Protein AF-A0A970H634-F1 (afdb_monomer)

Foldseek 3Di:
DVVVVVVVVVVVVVVVVVVLVVVLVVCVPPPDDSLCVQVVVLVPPVDDDVVVVVVVCVVLVVVDPSVVSSVVCVVCVVVVQNDADSRVRGGPVVVCVVCVVVVVVVVVVVVVVCCVVVVVVVVVCVVCVPDDVVPPPD

pLDDT: mean 85.33, std 12.74, range [48.88, 97.56]

Solvent-accessible surface area (backbone atoms only — not comparable to full-atom values): 8072 Å² total; per-residue (Å²): 109,70,70,57,53,51,54,51,50,51,50,51,52,53,50,51,52,52,52,53,49,50,55,56,46,57,59,67,67,44,90,70,57,60,67,57,61,48,36,57,75,60,74,56,55,93,78,57,57,68,71,59,54,53,52,49,33,55,74,73,38,68,77,48,60,70,69,56,40,52,52,52,54,50,54,36,43,77,72,69,43,72,54,65,34,84,68,77,75,38,49,39,62,59,56,45,66,73,45,47,62,58,54,50,52,55,49,51,52,50,49,52,50,47,51,55,51,51,51,51,53,49,49,53,51,60,72,50,61,92,50,78,76,70,73,79,81,114

Sequence (138 aa):
MKTFLIRRLIYAIITLFLVSLSVFFVIRLLPGDPLIVFLSQSADIGAMPEERLEQLRIEYGLDKPILVQYKNWIADILRGDLGKSIFYRESVGTLLRERYPRTLHLGIMSIVVNIVVGISVGLLAAVRRARWPDKLIT

Structure (mmCIF, N/CA/C/O backbone):
data_AF-A0A970H634-F1
#
_entry.id   AF-A0A970H634-F1
#
loop_
_atom_site.group_PDB
_atom_site.id
_atom_site.type_symbol
_atom_site.label_atom_id
_atom_site.label_alt_id
_atom_site.label_comp_id
_atom_site.label_asym_id
_atom_site.label_entity_id
_atom_site.label_seq_id
_atom_site.pdbx_PDB_ins_code
_atom_site.Cartn_x
_atom_site.Cartn_y
_atom_site.Cartn_z
_atom_site.occupancy
_atom_site.B_iso_or_equiv
_atom_site.auth_seq_id
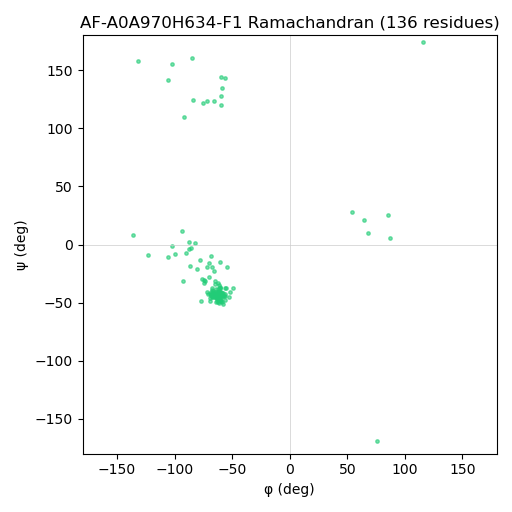_atom_site.auth_comp_id
_atom_site.auth_asym_id
_atom_site.auth_atom_id
_atom_site.pdbx_PDB_model_num
ATOM 1 N N . MET A 1 1 ? 28.565 -12.088 1.440 1.00 75.62 1 MET A N 1
ATOM 2 C CA . MET A 1 1 ? 27.158 -12.384 1.064 1.00 75.62 1 MET A CA 1
ATOM 3 C C . MET A 1 1 ? 26.165 -12.166 2.213 1.00 75.62 1 MET A C 1
ATOM 5 O O . MET A 1 1 ? 25.219 -11.420 2.005 1.00 75.62 1 MET A O 1
ATOM 9 N N . LYS A 1 2 ? 26.381 -12.711 3.426 1.00 86.44 2 LYS A N 1
ATOM 10 C CA . LYS A 1 2 ? 25.475 -12.515 4.587 1.00 86.44 2 LYS A CA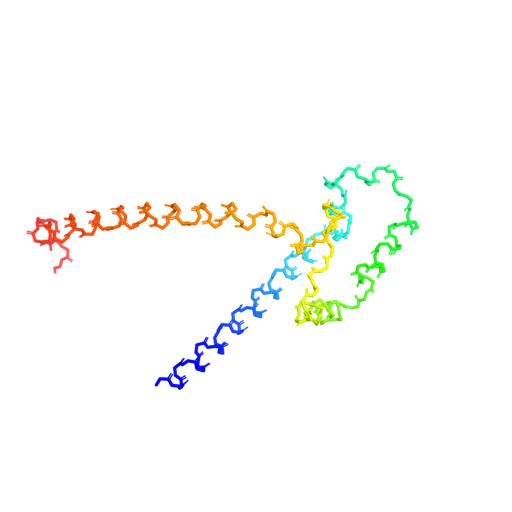 1
ATOM 11 C C . LYS A 1 2 ? 25.235 -11.037 4.948 1.00 86.44 2 LYS A C 1
ATOM 13 O O . LYS A 1 2 ? 24.090 -10.613 5.032 1.00 86.44 2 LYS A O 1
ATOM 18 N N . THR A 1 3 ? 26.293 -10.229 5.037 1.00 90.62 3 THR A N 1
ATOM 19 C CA . THR A 1 3 ? 26.197 -8.779 5.311 1.00 90.62 3 THR A CA 1
ATOM 20 C C . THR A 1 3 ? 25.398 -8.023 4.247 1.00 90.62 3 THR A C 1
ATOM 22 O O . THR A 1 3 ? 24.626 -7.127 4.567 1.00 90.62 3 THR A O 1
ATOM 25 N N . PHE A 1 4 ? 25.541 -8.411 2.976 1.00 92.56 4 PHE A N 1
ATOM 26 C CA . PHE A 1 4 ? 24.776 -7.822 1.876 1.00 92.56 4 PHE A CA 1
ATOM 27 C C . PHE A 1 4 ? 23.283 -8.159 1.981 1.00 92.56 4 PHE A C 1
ATOM 29 O O . PHE A 1 4 ? 22.449 -7.269 1.829 1.00 92.56 4 PHE A O 1
ATOM 36 N N . LEU A 1 5 ? 22.949 -9.418 2.290 1.00 94.75 5 LEU A N 1
ATOM 37 C CA . LEU A 1 5 ? 21.564 -9.857 2.459 1.00 94.75 5 LEU A CA 1
ATOM 38 C C . LEU A 1 5 ? 20.892 -9.158 3.650 1.00 94.75 5 LEU A C 1
ATOM 40 O O . LEU A 1 5 ? 19.786 -8.651 3.503 1.00 94.75 5 LEU A O 1
ATOM 44 N N . ILE A 1 6 ? 21.589 -9.056 4.788 1.00 96.12 6 ILE A N 1
ATOM 45 C CA . ILE A 1 6 ? 21.100 -8.349 5.982 1.00 96.12 6 ILE A CA 1
ATOM 46 C C . ILE A 1 6 ? 20.849 -6.875 5.664 1.00 96.12 6 ILE A C 1
ATOM 48 O O . ILE A 1 6 ? 19.766 -6.364 5.932 1.00 96.12 6 ILE A O 1
ATOM 52 N N . ARG A 1 7 ? 21.813 -6.198 5.027 1.00 95.00 7 ARG A N 1
ATOM 53 C CA . ARG A 1 7 ? 21.664 -4.788 4.645 1.00 95.00 7 ARG A CA 1
ATOM 54 C C . ARG A 1 7 ? 20.463 -4.578 3.719 1.00 95.00 7 ARG A C 1
ATOM 56 O O . ARG A 1 7 ? 19.707 -3.630 3.899 1.00 95.00 7 ARG A O 1
ATOM 63 N N . ARG A 1 8 ? 20.255 -5.481 2.755 1.00 95.69 8 ARG A N 1
ATOM 64 C CA . ARG A 1 8 ? 19.116 -5.421 1.830 1.00 95.69 8 ARG A CA 1
ATOM 65 C C . ARG A 1 8 ? 17.780 -5.676 2.527 1.00 95.69 8 ARG A C 1
ATOM 67 O O . ARG A 1 8 ? 16.810 -5.000 2.206 1.00 95.69 8 ARG A O 1
ATOM 74 N N . LEU A 1 9 ? 17.735 -6.606 3.480 1.00 96.38 9 LEU A N 1
ATOM 75 C CA . LEU A 1 9 ? 16.536 -6.878 4.270 1.00 96.38 9 LEU A CA 1
ATOM 76 C C . LEU A 1 9 ? 16.169 -5.679 5.154 1.00 96.38 9 LEU A C 1
ATOM 78 O O . LEU A 1 9 ? 15.006 -5.297 5.201 1.00 96.38 9 LEU A O 1
ATOM 82 N N . ILE A 1 10 ? 17.161 -5.033 5.775 1.00 96.50 10 ILE A N 1
ATOM 83 C CA . ILE A 1 10 ? 16.959 -3.801 6.551 1.00 96.50 10 ILE A CA 1
ATOM 84 C C . ILE A 1 10 ? 16.375 -2.700 5.662 1.00 96.50 10 ILE A C 1
ATOM 86 O O . ILE A 1 10 ? 15.372 -2.096 6.030 1.00 96.50 10 ILE A O 1
ATOM 90 N N . TYR A 1 11 ? 16.947 -2.468 4.474 1.00 96.44 11 TYR A N 1
ATOM 91 C CA . TYR A 1 11 ? 16.390 -1.487 3.539 1.00 96.44 11 TYR A CA 1
ATOM 92 C C . TYR A 1 11 ? 14.961 -1.831 3.128 1.00 96.44 11 TYR A C 1
ATOM 94 O O . TYR A 1 11 ? 14.113 -0.950 3.148 1.00 96.44 11 TYR A O 1
ATOM 102 N N . ALA A 1 12 ? 14.666 -3.099 2.832 1.00 96.38 12 ALA A N 1
ATOM 103 C CA . ALA A 1 12 ? 13.311 -3.523 2.492 1.00 96.38 12 ALA A CA 1
ATOM 104 C C . ALA A 1 12 ? 12.315 -3.254 3.633 1.00 96.38 12 ALA A C 1
ATOM 106 O O . ALA A 1 12 ? 11.242 -2.715 3.379 1.00 96.38 12 ALA A O 1
ATOM 107 N N . ILE A 1 13 ? 12.677 -3.567 4.881 1.00 95.88 13 ILE A N 1
ATOM 108 C CA . ILE A 1 13 ? 11.832 -3.311 6.057 1.00 95.88 13 ILE A CA 1
ATOM 109 C C . ILE A 1 13 ? 11.598 -1.809 6.241 1.00 95.88 13 ILE A C 1
ATOM 111 O O . ILE A 1 13 ? 10.457 -1.393 6.427 1.00 95.88 13 ILE A O 1
ATOM 115 N N . ILE A 1 14 ? 12.650 -0.990 6.146 1.00 96.50 14 ILE A N 1
ATOM 116 C CA . ILE A 1 14 ? 12.533 0.470 6.267 1.00 96.50 14 ILE A CA 1
ATOM 117 C C . ILE A 1 14 ? 11.641 1.027 5.154 1.00 96.50 14 ILE A C 1
ATOM 119 O O . ILE A 1 14 ? 10.752 1.826 5.428 1.00 96.50 14 ILE A O 1
ATOM 123 N N . THR A 1 15 ? 11.833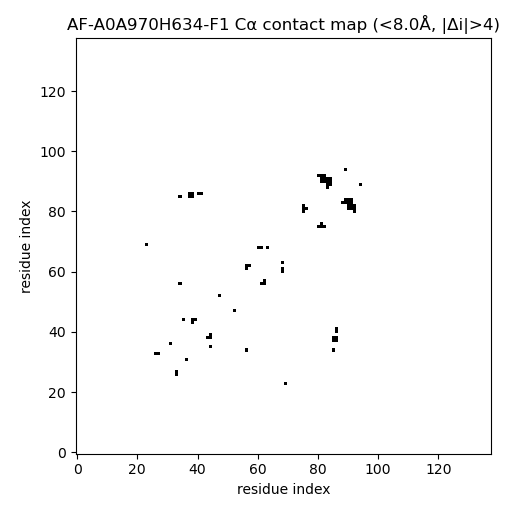 0.590 3.908 1.00 97.00 15 THR A N 1
ATOM 124 C CA . THR A 1 15 ? 11.000 1.021 2.781 1.00 97.00 15 THR A CA 1
ATOM 125 C C . THR A 1 15 ? 9.541 0.627 2.986 1.00 97.00 15 THR A C 1
ATOM 127 O O . THR A 1 15 ? 8.670 1.475 2.825 1.00 97.00 15 THR A O 1
ATOM 130 N N . LEU A 1 16 ? 9.262 -0.620 3.378 1.00 95.25 16 LEU A N 1
ATOM 131 C CA . LEU A 1 16 ? 7.897 -1.075 3.654 1.00 95.25 16 LEU A CA 1
ATOM 132 C C . LEU A 1 16 ? 7.252 -0.263 4.777 1.00 95.25 16 LEU A C 1
ATOM 134 O O . LEU A 1 16 ? 6.112 0.161 4.624 1.00 95.25 16 LEU A O 1
ATOM 138 N N . PHE A 1 17 ? 7.990 -0.000 5.856 1.00 95.50 17 PHE A N 1
ATOM 139 C CA . PHE A 1 17 ? 7.514 0.806 6.975 1.00 95.50 17 PHE A CA 1
ATOM 140 C C . PHE A 1 17 ? 7.204 2.252 6.568 1.00 95.50 17 PHE A C 1
ATOM 142 O O . PHE A 1 17 ? 6.175 2.800 6.956 1.00 95.50 17 PHE A O 1
ATOM 149 N N . LEU A 1 18 ? 8.072 2.880 5.771 1.00 96.44 18 LEU A N 1
ATOM 150 C CA . LEU A 1 18 ? 7.836 4.237 5.279 1.00 96.44 18 LEU A CA 1
ATOM 151 C C . LEU A 1 18 ? 6.622 4.284 4.352 1.00 96.44 18 LEU A C 1
ATOM 153 O O . LEU A 1 18 ? 5.768 5.146 4.524 1.00 96.44 18 LEU A O 1
ATOM 157 N N . VAL A 1 19 ? 6.504 3.337 3.419 1.00 96.31 19 VAL A N 1
ATOM 158 C CA . VAL A 1 19 ? 5.361 3.259 2.500 1.00 96.31 19 VAL A CA 1
ATOM 159 C C . VAL A 1 19 ? 4.060 3.003 3.260 1.00 96.31 19 VAL A C 1
ATOM 161 O O . VAL A 1 19 ? 3.064 3.671 2.988 1.00 96.31 19 VAL A O 1
ATOM 164 N N . SER A 1 20 ? 4.050 2.087 4.235 1.00 94.25 20 SER A N 1
ATOM 165 C CA . SER A 1 20 ? 2.858 1.819 5.045 1.00 94.25 20 SER A CA 1
ATOM 166 C C . SER A 1 20 ? 2.435 3.048 5.840 1.00 94.25 20 SER A C 1
ATOM 168 O O . SER A 1 20 ? 1.248 3.370 5.885 1.00 94.25 20 SER A O 1
ATOM 170 N N . LEU A 1 21 ? 3.401 3.773 6.411 1.00 94.25 21 LEU A N 1
ATOM 171 C CA . LEU A 1 21 ? 3.152 5.021 7.119 1.00 94.25 21 LEU A CA 1
ATOM 172 C C . LEU A 1 21 ? 2.591 6.092 6.172 1.00 94.25 21 LEU A C 1
ATOM 174 O O . LEU A 1 21 ? 1.596 6.734 6.499 1.00 94.25 21 LEU A O 1
ATOM 178 N N . SER A 1 22 ? 3.177 6.246 4.981 1.00 94.44 22 SER A N 1
ATOM 179 C CA . SER A 1 22 ? 2.699 7.183 3.961 1.00 94.44 22 SER A CA 1
ATOM 180 C C . SER A 1 22 ? 1.256 6.895 3.559 1.00 94.44 22 SER A C 1
ATOM 182 O O . SER A 1 22 ? 0.431 7.800 3.610 1.00 94.44 22 SER A O 1
ATOM 184 N N . VAL A 1 23 ? 0.922 5.648 3.215 1.00 91.00 23 VAL A N 1
ATOM 185 C CA . VAL A 1 23 ? -0.449 5.267 2.835 1.00 91.00 23 VAL A CA 1
ATOM 186 C C . VAL A 1 23 ? -1.425 5.532 3.983 1.00 91.00 23 VAL A C 1
ATOM 188 O O . VAL A 1 23 ? -2.492 6.107 3.769 1.00 91.00 23 VAL A O 1
ATOM 191 N N . PHE A 1 24 ? -1.044 5.171 5.208 1.00 90.44 24 PHE A N 1
ATOM 192 C CA . PHE A 1 24 ? -1.875 5.374 6.390 1.00 90.44 24 PHE A CA 1
ATOM 193 C C . PHE A 1 24 ? -2.159 6.858 6.665 1.00 90.44 24 PHE A C 1
ATOM 195 O O . PHE A 1 24 ? -3.294 7.217 6.980 1.00 90.44 24 PHE A O 1
ATOM 202 N N . PHE A 1 25 ? -1.159 7.732 6.519 1.00 89.75 25 PHE A N 1
ATOM 203 C CA . PHE A 1 25 ? -1.359 9.174 6.666 1.00 89.75 25 PHE A CA 1
ATOM 204 C C . PHE A 1 25 ? -2.139 9.781 5.506 1.00 89.75 25 PHE A C 1
ATOM 206 O O . PHE A 1 25 ? -3.015 10.597 5.761 1.00 89.75 25 PHE A O 1
ATOM 213 N N . VAL A 1 26 ? -1.882 9.375 4.259 1.00 89.00 26 VAL A N 1
ATOM 214 C CA . VAL A 1 26 ? -2.602 9.896 3.084 1.00 89.00 26 VAL A CA 1
ATOM 215 C C . VAL A 1 26 ? -4.110 9.704 3.237 1.00 89.00 26 VAL A C 1
ATOM 217 O O . VAL A 1 26 ? -4.863 10.640 2.994 1.00 89.00 26 VAL A O 1
ATOM 220 N N . ILE A 1 27 ? -4.553 8.540 3.720 1.00 82.94 27 ILE A N 1
ATOM 221 C CA . ILE A 1 27 ? -5.980 8.276 3.964 1.00 82.94 27 ILE A CA 1
ATOM 222 C C . ILE A 1 27 ? -6.551 9.184 5.068 1.00 82.94 27 ILE A C 1
ATOM 224 O O . ILE A 1 27 ? -7.705 9.587 4.987 1.00 82.94 27 ILE A O 1
ATOM 228 N N . ARG A 1 28 ? -5.759 9.535 6.088 1.00 81.62 28 ARG A N 1
ATOM 229 C CA . ARG A 1 28 ? -6.197 10.381 7.219 1.00 81.62 28 ARG A CA 1
ATOM 230 C C . ARG A 1 28 ? -6.073 11.879 6.977 1.00 81.62 28 ARG A C 1
ATOM 232 O O . ARG A 1 28 ? -6.670 12.654 7.712 1.00 81.62 28 ARG A O 1
ATOM 239 N N . LEU A 1 29 ? -5.275 12.279 5.993 1.00 83.75 29 LEU A N 1
ATOM 240 C CA . LEU A 1 29 ? -5.164 13.665 5.546 1.00 83.75 29 LEU A CA 1
ATOM 241 C C . LEU A 1 29 ? -6.343 14.075 4.660 1.00 83.75 29 LEU A C 1
ATOM 243 O O . LEU A 1 29 ? -6.518 15.266 4.408 1.00 83.75 29 LEU A O 1
ATOM 247 N N . LEU A 1 30 ? -7.143 13.112 4.186 1.00 79.25 30 LEU A N 1
ATOM 248 C CA . LEU A 1 30 ? -8.378 13.412 3.477 1.00 79.25 30 LEU A CA 1
ATOM 249 C C . LEU A 1 30 ? -9.306 14.223 4.398 1.00 79.25 30 LEU A C 1
ATOM 251 O O . LEU A 1 30 ? -9.552 13.806 5.530 1.00 79.25 30 LEU A O 1
ATOM 255 N N . PRO A 1 31 ? -9.820 15.377 3.941 1.00 69.69 31 PRO A N 1
ATOM 256 C CA . PRO A 1 31 ? -10.760 16.158 4.728 1.00 69.69 31 PRO A CA 1
ATOM 257 C C . PRO A 1 31 ? -12.065 15.368 4.896 1.00 69.69 31 PRO A C 1
ATOM 259 O O . PRO A 1 31 ? -12.690 14.975 3.912 1.00 69.69 31 PRO A O 1
ATOM 262 N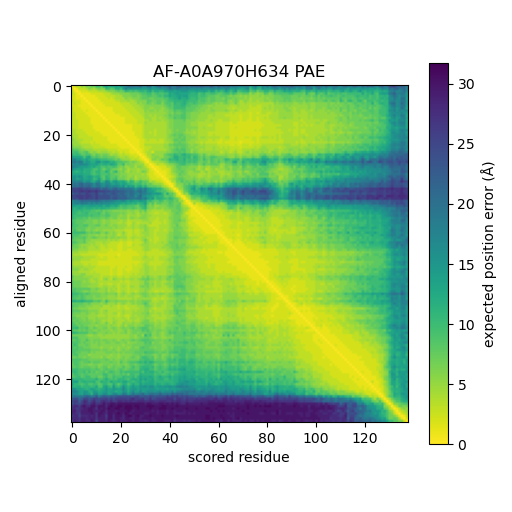 N . GLY A 1 32 ? -12.474 15.152 6.147 1.00 68.94 32 GLY A N 1
ATOM 263 C CA . GLY A 1 32 ? -13.675 14.394 6.509 1.00 68.94 32 GLY A CA 1
ATOM 264 C C . GLY A 1 32 ? -13.371 13.110 7.283 1.00 68.94 32 GLY A C 1
ATOM 265 O O . GLY A 1 32 ? -12.220 12.740 7.490 1.00 68.94 32 GLY A O 1
ATOM 266 N N . ASP A 1 33 ? -14.422 12.431 7.743 1.00 76.31 33 ASP A N 1
ATOM 267 C CA . ASP A 1 33 ? -14.290 11.116 8.371 1.00 76.31 33 ASP A CA 1
ATOM 268 C C . ASP A 1 33 ? -14.030 10.057 7.283 1.00 76.31 33 ASP A C 1
ATOM 270 O O . ASP A 1 33 ? -14.876 9.906 6.392 1.00 76.31 33 ASP A O 1
ATOM 274 N N . PRO A 1 34 ? -12.913 9.301 7.341 1.00 73.62 34 PRO A N 1
ATOM 275 C CA . PRO A 1 34 ? -12.625 8.228 6.393 1.00 73.62 34 PRO A CA 1
ATOM 276 C C . PRO A 1 34 ? -13.800 7.265 6.212 1.00 73.62 34 PRO A C 1
ATOM 278 O O . PRO A 1 34 ? -14.070 6.836 5.092 1.00 73.62 34 PRO A O 1
ATOM 281 N N . LEU A 1 35 ? -14.539 6.966 7.286 1.00 78.38 35 LEU A N 1
ATOM 282 C CA . LEU A 1 35 ? -15.708 6.094 7.226 1.00 78.38 35 LEU A CA 1
ATOM 283 C C . LEU A 1 35 ? -16.796 6.673 6.313 1.00 78.38 35 LEU A C 1
ATOM 285 O O . LEU A 1 35 ? -17.335 5.959 5.472 1.00 78.38 35 LEU A O 1
ATOM 289 N N . ILE A 1 36 ? -17.072 7.973 6.430 1.00 76.50 36 ILE A N 1
ATOM 290 C CA . ILE A 1 36 ? -18.063 8.678 5.608 1.00 76.50 36 ILE A CA 1
ATOM 291 C C . ILE A 1 36 ? -17.577 8.766 4.158 1.00 76.50 36 ILE A C 1
ATOM 293 O O . ILE A 1 36 ? -18.340 8.511 3.231 1.00 76.50 36 ILE A O 1
ATOM 297 N N . VAL A 1 37 ? -16.298 9.067 3.931 1.00 76.56 37 VAL A N 1
ATOM 298 C CA . VAL A 1 37 ? -15.749 9.140 2.569 1.00 76.56 37 VAL A CA 1
ATOM 299 C C . VAL A 1 37 ? -15.890 7.793 1.857 1.00 76.56 37 VAL A C 1
ATOM 301 O O . VAL A 1 37 ? -16.407 7.746 0.741 1.00 76.56 37 VAL A O 1
ATOM 304 N N . PHE A 1 38 ? -15.516 6.687 2.503 1.00 74.25 38 PHE A N 1
ATOM 305 C CA . PHE A 1 38 ? -15.610 5.360 1.890 1.00 74.25 38 PHE A CA 1
ATOM 306 C C . PHE A 1 38 ? -17.049 4.867 1.727 1.00 74.25 38 PHE A C 1
ATOM 308 O O . PHE A 1 38 ? -17.383 4.341 0.666 1.00 74.25 38 PHE A O 1
ATOM 315 N N . LEU A 1 39 ? -17.912 5.061 2.728 1.00 75.00 39 LEU A N 1
ATOM 316 C CA . LEU A 1 39 ? -19.310 4.630 2.643 1.00 75.00 39 LEU A CA 1
ATOM 317 C C . LEU A 1 39 ? -20.117 5.477 1.639 1.00 75.00 39 LEU A C 1
ATOM 319 O O . LEU A 1 39 ? -21.066 4.976 1.034 1.00 75.00 39 LEU A O 1
ATOM 323 N N . SER A 1 40 ? -19.742 6.746 1.417 1.00 68.75 40 SER A N 1
ATOM 324 C CA . SER A 1 40 ? -20.437 7.628 0.463 1.00 68.75 40 SER A CA 1
ATOM 325 C C . SER A 1 40 ? -20.302 7.116 -0.968 1.00 68.75 40 SER A C 1
ATOM 327 O O . SER A 1 40 ? -21.218 7.248 -1.775 1.00 68.75 40 SER A O 1
ATOM 329 N N . GLN A 1 41 ? -19.174 6.467 -1.260 1.00 67.88 41 GLN A N 1
ATOM 330 C CA . GLN A 1 41 ? -18.881 5.885 -2.562 1.00 67.88 41 GLN A CA 1
ATOM 331 C C . GLN A 1 41 ? -19.553 4.521 -2.767 1.00 67.88 41 GLN A C 1
ATOM 333 O O . GLN A 1 41 ? -19.726 4.110 -3.911 1.00 67.88 41 GLN A O 1
ATOM 338 N N . SER A 1 42 ? -19.946 3.823 -1.695 1.00 65.44 42 SER A N 1
ATOM 339 C CA . SER A 1 42 ? -20.597 2.507 -1.765 1.00 65.44 42 SER A CA 1
ATOM 340 C C . SER A 1 42 ? -22.135 2.563 -1.754 1.00 65.44 42 SER A C 1
ATOM 342 O O . SER A 1 42 ? -22.768 1.522 -1.645 1.00 65.44 42 SER A O 1
ATOM 344 N N . ALA A 1 43 ? -22.742 3.747 -1.915 1.00 56.12 43 ALA A N 1
ATOM 345 C CA . ALA A 1 43 ? -24.195 3.979 -2.024 1.00 56.12 43 ALA A CA 1
ATOM 346 C C . ALA A 1 43 ? -25.052 3.725 -0.758 1.00 56.12 43 ALA A C 1
ATOM 348 O O . ALA A 1 43 ? -26.276 3.808 -0.830 1.00 56.12 43 ALA A O 1
ATOM 349 N N . ASP A 1 44 ? -24.447 3.502 0.414 1.00 58.84 44 ASP A N 1
ATOM 350 C CA . ASP A 1 44 ? -25.172 3.144 1.651 1.00 58.84 44 ASP A CA 1
ATOM 351 C C . ASP A 1 44 ? -25.419 4.310 2.634 1.00 58.84 44 ASP A C 1
ATOM 353 O O . ASP A 1 44 ? -26.148 4.147 3.611 1.00 58.84 44 ASP A O 1
ATOM 357 N N . ILE A 1 45 ? -24.840 5.500 2.414 1.00 56.19 45 ILE A N 1
ATOM 358 C CA . ILE A 1 45 ? -24.925 6.592 3.412 1.00 56.19 45 ILE A CA 1
ATOM 359 C C . ILE A 1 45 ? -26.296 7.257 3.480 1.00 56.19 45 ILE A C 1
ATOM 361 O O . ILE A 1 45 ? -26.691 7.693 4.557 1.00 56.19 45 ILE A O 1
ATOM 365 N N . GLY A 1 46 ? -27.042 7.327 2.376 1.00 57.25 46 GLY A N 1
ATOM 366 C CA . GLY A 1 46 ? -28.290 8.100 2.332 1.00 57.25 46 GLY A CA 1
ATOM 367 C C . GLY A 1 46 ? -29.373 7.645 3.324 1.00 57.25 46 GLY A C 1
ATOM 368 O O . GLY A 1 46 ? -30.312 8.397 3.559 1.00 57.25 46 GLY A O 1
ATOM 369 N N . ALA A 1 47 ? -29.249 6.444 3.906 1.00 57.59 47 ALA A N 1
ATOM 370 C CA . ALA A 1 47 ? -30.253 5.845 4.786 1.00 57.59 47 ALA A CA 1
ATOM 371 C C . ALA A 1 47 ? -29.686 5.187 6.063 1.00 57.59 47 ALA A C 1
ATOM 373 O O . ALA A 1 47 ? -30.432 4.504 6.767 1.00 57.59 47 ALA A O 1
ATOM 374 N N . MET A 1 48 ? -28.392 5.339 6.378 1.00 69.88 48 MET A N 1
ATOM 375 C CA . MET A 1 48 ? -27.809 4.701 7.568 1.00 69.88 48 MET A CA 1
ATOM 376 C C . MET A 1 48 ? -28.045 5.547 8.833 1.00 69.88 48 MET A C 1
ATOM 378 O O . MET A 1 48 ? -27.640 6.708 8.855 1.00 69.88 48 MET A O 1
ATOM 382 N N . PRO A 1 49 ? -28.652 4.982 9.898 1.00 78.69 49 PRO A N 1
ATOM 383 C CA . PRO A 1 49 ? -28.796 5.668 11.183 1.00 78.69 49 PRO A CA 1
ATOM 384 C C . PRO A 1 49 ? -27.433 6.049 11.775 1.00 78.69 49 PRO A C 1
ATOM 386 O O . PRO A 1 49 ? -26.484 5.264 11.675 1.00 78.69 49 PRO A O 1
ATOM 389 N N . GLU A 1 50 ? -27.341 7.201 12.447 1.00 80.00 50 GLU A N 1
ATOM 390 C CA . GLU A 1 50 ? -26.095 7.663 13.088 1.00 80.00 50 GLU A CA 1
ATOM 391 C C . GLU A 1 50 ? -25.525 6.634 14.075 1.00 80.00 50 GLU A C 1
ATOM 393 O O . GLU A 1 50 ? -24.323 6.374 14.079 1.00 80.00 50 GLU A O 1
ATOM 398 N N . GLU A 1 51 ? -26.391 5.941 14.814 1.00 82.75 51 GLU A N 1
ATOM 399 C CA . GLU A 1 51 ? -26.013 4.866 15.740 1.00 82.75 51 GLU A CA 1
ATOM 400 C C . GLU A 1 51 ? -25.210 3.751 15.052 1.00 82.75 51 GLU A C 1
ATOM 402 O O . GLU A 1 51 ? -24.259 3.200 15.610 1.00 82.75 51 GLU A O 1
ATOM 407 N N . ARG A 1 52 ? -25.559 3.417 13.804 1.00 82.38 52 ARG A N 1
ATOM 408 C CA . ARG A 1 52 ? -24.851 2.395 13.030 1.00 82.38 52 ARG A CA 1
ATOM 409 C C . ARG A 1 52 ? -23.517 2.920 12.490 1.00 82.38 52 ARG A C 1
ATOM 411 O O . ARG A 1 52 ? -22.574 2.140 12.371 1.00 82.38 52 ARG A O 1
ATOM 418 N N . LEU A 1 53 ? -23.400 4.219 12.214 1.00 82.00 53 LEU A N 1
ATOM 419 C CA . LEU A 1 53 ? -22.115 4.837 11.868 1.00 82.00 53 LEU A CA 1
ATOM 420 C C . LEU A 1 53 ? -21.147 4.822 13.059 1.00 82.00 53 LEU A C 1
ATOM 422 O O . LEU A 1 53 ? -19.974 4.494 12.882 1.00 82.00 53 LEU A O 1
ATOM 426 N N . GLU A 1 54 ? -21.626 5.103 14.271 1.00 85.44 54 GLU A N 1
ATOM 427 C CA . GLU A 1 54 ? -20.801 5.034 15.483 1.00 85.44 54 GLU A CA 1
ATOM 428 C C . GLU A 1 54 ? -20.345 3.608 15.801 1.00 85.44 54 GLU A C 1
ATOM 430 O O . GLU A 1 54 ? -19.165 3.386 16.081 1.00 85.44 54 GLU A O 1
ATOM 435 N N . GLN A 1 55 ? -21.240 2.623 15.674 1.00 85.94 55 GLN A N 1
ATOM 436 C CA . GLN A 1 55 ? -20.880 1.209 15.821 1.00 85.94 55 GLN A CA 1
ATOM 437 C C . GLN A 1 55 ? -19.763 0.804 14.854 1.00 85.94 55 GLN A C 1
ATOM 439 O O . GLN A 1 55 ? -18.797 0.163 15.266 1.00 85.94 55 GLN A O 1
ATOM 444 N N . LEU A 1 56 ? -19.848 1.225 13.587 1.00 83.81 56 LEU A N 1
ATOM 445 C CA . LEU A 1 56 ? -18.802 0.949 12.603 1.00 83.81 56 LEU A CA 1
ATOM 446 C C . LEU A 1 56 ? -17.496 1.684 12.920 1.00 83.81 56 LEU A C 1
ATOM 448 O O . LEU A 1 56 ? -16.427 1.104 12.738 1.00 83.81 56 LEU A O 1
ATOM 452 N N . ARG A 1 57 ? -17.537 2.926 13.425 1.00 85.94 57 ARG A N 1
ATOM 453 C CA . ARG A 1 57 ? -16.312 3.615 13.872 1.00 85.94 57 ARG A CA 1
ATOM 454 C C . ARG A 1 57 ? -15.586 2.808 14.939 1.00 85.94 57 ARG A C 1
ATOM 456 O O . ARG A 1 57 ? -14.371 2.665 14.844 1.00 85.94 57 ARG A O 1
ATOM 463 N N . ILE A 1 58 ? -16.318 2.269 15.909 1.00 88.25 58 ILE A N 1
ATOM 464 C CA . ILE A 1 58 ? -15.748 1.450 16.984 1.00 88.25 58 ILE A CA 1
ATOM 465 C C . ILE A 1 58 ? -15.242 0.107 16.434 1.00 88.25 58 ILE A C 1
ATOM 467 O O . ILE A 1 58 ? -14.136 -0.314 16.775 1.00 88.25 58 ILE A O 1
ATOM 471 N N . GLU A 1 59 ? -15.999 -0.543 15.543 1.00 85.31 59 GLU A N 1
ATOM 472 C CA . GLU A 1 59 ? -15.607 -1.815 14.913 1.00 85.31 59 GLU A CA 1
ATOM 473 C C . GLU A 1 59 ? -14.295 -1.678 14.123 1.00 85.31 59 GLU A C 1
ATOM 475 O O . GLU A 1 59 ? -13.398 -2.509 14.258 1.00 85.31 59 GLU A O 1
ATOM 480 N N . TYR A 1 60 ? -14.136 -0.590 13.363 1.00 85.06 60 TYR A N 1
ATOM 481 C CA . TYR A 1 60 ? -12.903 -0.287 12.628 1.00 85.06 60 TYR A CA 1
ATOM 482 C C . TYR A 1 60 ? -11.822 0.393 13.488 1.00 85.06 60 TYR A C 1
ATOM 484 O O . TYR A 1 60 ? -10.742 0.714 12.988 1.00 85.06 60 TYR A O 1
ATOM 492 N N . GLY A 1 61 ? -12.083 0.617 14.781 1.00 87.31 61 GLY A N 1
ATOM 493 C CA . GLY A 1 61 ? -11.157 1.256 15.716 1.00 87.31 61 GLY A CA 1
ATOM 494 C C . GLY A 1 61 ? -10.839 2.717 15.388 1.00 87.31 61 GLY A C 1
ATOM 495 O O . GLY A 1 61 ? -9.802 3.225 15.819 1.00 87.31 61 GLY A O 1
ATOM 496 N N . LEU A 1 62 ? -11.695 3.385 14.611 1.00 86.69 62 LEU A N 1
ATOM 497 C CA . LEU A 1 62 ? -11.542 4.779 14.192 1.00 86.69 62 LEU A CA 1
ATOM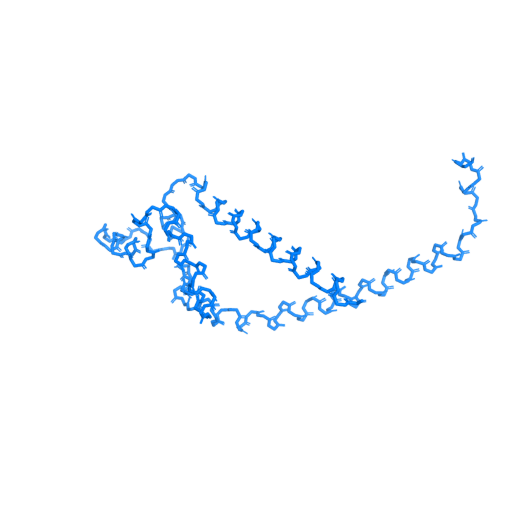 498 C C . LEU A 1 62 ? -11.728 5.767 15.354 1.00 86.69 62 LEU A C 1
ATOM 500 O O . LEU A 1 62 ? -11.287 6.908 15.243 1.00 86.69 62 LEU A O 1
ATOM 504 N N . ASP A 1 63 ? -12.301 5.311 16.470 1.00 89.25 63 ASP A N 1
ATOM 505 C CA . ASP A 1 63 ? -12.464 6.023 17.744 1.00 89.25 63 ASP A CA 1
ATOM 506 C C . ASP A 1 63 ? -11.149 6.201 18.530 1.00 89.25 63 ASP A C 1
ATOM 508 O O . ASP A 1 63 ? -11.041 7.065 19.401 1.00 89.25 63 ASP A O 1
ATOM 512 N N . LYS A 1 64 ? -10.120 5.398 18.232 1.00 90.00 64 LYS A N 1
ATOM 513 C CA . LYS A 1 64 ? -8.864 5.365 19.003 1.00 90.00 64 LYS A CA 1
ATOM 514 C C . LYS A 1 64 ? -7.872 6.446 18.554 1.00 90.00 64 LYS A C 1
ATOM 516 O O . LYS A 1 64 ? -7.918 6.895 17.411 1.00 90.00 64 LYS A O 1
ATOM 521 N N . PRO A 1 65 ? -6.873 6.818 19.375 1.00 92.12 65 PRO A N 1
ATOM 522 C CA . PRO A 1 65 ? -5.786 7.690 18.927 1.00 92.12 65 PRO A CA 1
ATOM 523 C C . PRO A 1 65 ? -5.049 7.119 17.704 1.00 92.12 65 PRO A C 1
ATOM 525 O O . PRO A 1 65 ? -4.808 5.914 17.627 1.00 92.12 65 PRO A O 1
ATOM 528 N N . ILE A 1 66 ? -4.627 7.983 16.775 1.00 89.12 66 ILE A N 1
ATOM 529 C CA . ILE A 1 66 ? -4.039 7.601 15.471 1.00 89.12 66 ILE A CA 1
ATOM 530 C C . ILE A 1 66 ? -2.886 6.591 15.611 1.00 89.12 66 ILE A C 1
ATOM 532 O O . ILE A 1 66 ? -2.808 5.625 14.851 1.00 89.12 66 ILE A O 1
ATOM 536 N N . LEU A 1 67 ? -2.017 6.773 16.610 1.00 91.25 67 LEU A N 1
ATOM 537 C CA . LEU A 1 67 ? -0.895 5.864 16.869 1.00 91.25 67 LEU A CA 1
ATOM 538 C C . LEU A 1 67 ? -1.368 4.456 17.265 1.00 91.25 67 LEU A C 1
ATOM 540 O O . LEU A 1 67 ? -0.768 3.465 16.852 1.00 91.25 67 LEU A O 1
ATOM 544 N N . VAL A 1 68 ? -2.447 4.362 18.047 1.00 93.94 68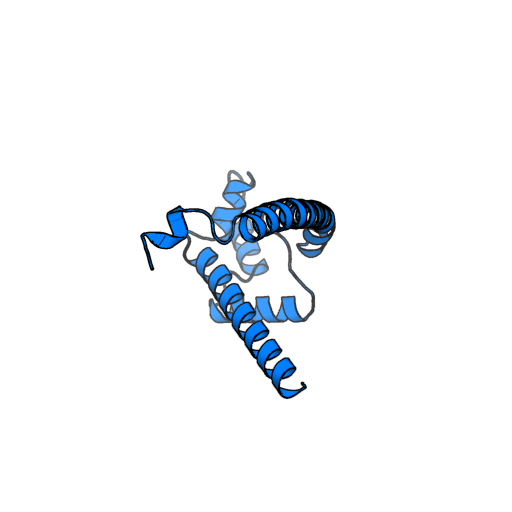 VAL A N 1
ATOM 545 C CA . VAL A 1 68 ? -3.044 3.084 18.459 1.00 93.94 68 VAL A CA 1
ATOM 546 C C . VAL A 1 68 ? -3.668 2.390 17.252 1.00 93.94 68 VAL A C 1
ATOM 548 O O . VAL A 1 68 ? -3.474 1.189 17.080 1.00 93.94 68 VAL A O 1
ATOM 551 N N . GLN A 1 69 ? -4.343 3.145 16.380 1.00 91.88 69 GLN A N 1
ATOM 552 C CA . GLN A 1 69 ? -4.914 2.608 15.143 1.00 91.88 69 GLN A CA 1
ATOM 553 C C . GLN A 1 69 ? -3.832 1.992 14.245 1.00 91.88 69 GLN A C 1
ATOM 555 O O . GLN A 1 69 ? -3.979 0.858 13.799 1.00 91.88 69 GLN A O 1
ATOM 560 N N . TYR A 1 70 ? -2.713 2.696 14.034 1.00 93.19 70 TYR A N 1
ATOM 561 C CA . TYR A 1 70 ? -1.602 2.184 13.223 1.00 93.19 70 TYR A CA 1
ATOM 562 C C . TYR A 1 70 ? -0.959 0.939 13.839 1.00 93.19 70 TYR A C 1
ATOM 564 O O . TYR A 1 70 ? -0.698 -0.040 13.142 1.00 93.19 70 TYR A O 1
ATOM 572 N N . LYS A 1 71 ? -0.722 0.962 15.158 1.00 94.81 71 LYS A N 1
ATOM 573 C CA . LYS A 1 71 ? -0.120 -0.162 15.880 1.00 94.81 71 LYS A CA 1
ATOM 574 C C . LYS A 1 71 ? -0.985 -1.418 15.786 1.00 94.81 71 LYS A C 1
ATOM 576 O O . LYS A 1 71 ? -0.442 -2.487 15.520 1.00 94.81 71 LYS A O 1
ATOM 581 N N . ASN A 1 72 ? -2.293 -1.288 16.003 1.00 93.50 72 ASN A N 1
ATOM 582 C CA . ASN A 1 72 ? -3.223 -2.411 15.907 1.00 93.50 72 ASN A CA 1
ATOM 583 C C . ASN A 1 72 ? -3.256 -2.954 14.477 1.00 93.50 72 ASN A C 1
ATOM 585 O O . ASN A 1 72 ? -3.014 -4.136 14.280 1.00 93.50 72 ASN A O 1
ATOM 589 N N . TRP A 1 73 ? -3.399 -2.071 13.485 1.00 92.69 73 TRP A N 1
ATOM 590 C CA . TRP A 1 73 ? -3.420 -2.457 12.075 1.00 92.69 73 TRP A CA 1
ATOM 591 C C . TRP A 1 73 ? -2.153 -3.208 11.638 1.00 92.69 73 TRP A C 1
ATOM 593 O O . TRP A 1 73 ? -2.242 -4.253 10.998 1.00 92.69 73 TRP A O 1
ATOM 603 N N . ILE A 1 74 ? -0.961 -2.740 12.032 1.00 94.38 74 ILE A N 1
ATOM 604 C CA . ILE A 1 74 ? 0.283 -3.478 11.766 1.00 94.38 74 ILE A CA 1
ATOM 605 C C . ILE A 1 74 ? 0.315 -4.816 12.506 1.00 94.38 74 ILE A C 1
ATOM 607 O O . ILE A 1 74 ? 0.754 -5.811 11.932 1.00 94.38 74 ILE A O 1
ATOM 611 N N . ALA A 1 75 ? -0.110 -4.860 13.770 1.00 95.00 75 ALA A N 1
ATOM 612 C CA . ALA A 1 75 ? -0.109 -6.096 14.545 1.00 95.00 75 ALA A CA 1
ATOM 613 C C . ALA A 1 75 ? -1.017 -7.164 13.918 1.00 95.00 75 ALA A C 1
ATOM 615 O O . ALA A 1 75 ? -0.620 -8.328 13.856 1.00 95.00 75 ALA A O 1
ATOM 616 N N . ASP A 1 76 ? -2.183 -6.764 13.416 1.00 93.50 76 ASP A N 1
ATOM 617 C CA . ASP A 1 76 ? -3.129 -7.643 12.731 1.00 93.50 76 ASP A CA 1
ATOM 618 C C . ASP A 1 76 ? -2.537 -8.152 11.407 1.00 93.50 76 ASP A C 1
ATOM 620 O O . ASP A 1 76 ? -2.482 -9.364 11.183 1.00 93.50 76 ASP A O 1
ATOM 624 N N . ILE A 1 77 ? -1.927 -7.268 10.605 1.00 93.12 77 ILE A N 1
ATOM 625 C CA . ILE A 1 77 ? -1.241 -7.656 9.359 1.00 93.12 77 ILE A CA 1
ATOM 626 C C . ILE A 1 77 ? -0.115 -8.655 9.620 1.00 93.12 77 ILE A C 1
ATOM 628 O O . ILE A 1 77 ? 0.019 -9.643 8.897 1.00 93.12 77 ILE A O 1
ATOM 632 N N . LEU A 1 78 ? 0.699 -8.430 10.654 1.00 93.44 78 LEU A N 1
ATOM 633 C CA . LEU A 1 78 ? 1.787 -9.342 11.019 1.00 93.44 78 LEU A CA 1
ATOM 634 C C . LEU A 1 78 ? 1.276 -10.708 11.503 1.00 93.44 78 LEU A C 1
ATOM 636 O O . LEU A 1 78 ? 2.010 -11.691 11.422 1.00 93.44 78 LEU A O 1
ATOM 640 N N . ARG A 1 79 ? 0.026 -10.784 11.975 1.00 95.19 79 ARG A N 1
ATOM 641 C CA . ARG A 1 79 ? -0.673 -12.036 12.313 1.00 95.19 79 ARG A CA 1
ATOM 642 C C . ARG A 1 79 ? -1.362 -12.682 11.107 1.00 95.19 79 ARG A C 1
ATOM 644 O O . ARG A 1 79 ? -1.898 -13.778 11.241 1.00 95.19 79 ARG A O 1
ATOM 651 N N . GLY A 1 80 ? -1.317 -12.040 9.940 1.00 92.12 80 GLY A N 1
ATOM 652 C CA . GLY A 1 80 ? -1.963 -12.497 8.711 1.00 92.12 80 GLY A CA 1
ATOM 653 C C . GLY A 1 80 ? -3.415 -12.041 8.560 1.00 92.12 80 GLY A C 1
ATOM 654 O O . GLY A 1 80 ? -4.068 -12.445 7.598 1.00 92.12 80 GLY A O 1
ATOM 655 N N . ASP A 1 81 ? -3.917 -11.199 9.463 1.00 93.38 81 ASP A N 1
ATOM 656 C CA . ASP A 1 81 ? -5.237 -10.594 9.342 1.00 93.38 81 ASP A CA 1
ATOM 657 C C . ASP A 1 81 ? -5.129 -9.248 8.613 1.00 93.38 81 ASP A C 1
ATOM 659 O O . ASP A 1 81 ? -4.585 -8.267 9.116 1.00 93.38 81 ASP A O 1
ATOM 663 N N . LEU A 1 82 ? -5.632 -9.214 7.381 1.00 91.56 82 LEU A N 1
ATOM 664 C CA . LEU A 1 82 ? -5.657 -8.006 6.552 1.00 91.56 82 LEU A CA 1
ATOM 665 C C . LEU A 1 82 ? -6.912 -7.153 6.792 1.00 91.56 82 LEU A C 1
ATOM 667 O O . LEU A 1 82 ? -7.053 -6.084 6.195 1.00 91.56 82 LEU A O 1
ATOM 671 N N . GLY A 1 83 ? -7.830 -7.631 7.633 1.00 90.19 83 GLY A N 1
ATOM 672 C CA . GLY A 1 83 ? -9.104 -7.001 7.921 1.00 90.19 83 GLY A CA 1
ATOM 673 C C . GLY A 1 83 ? -10.140 -7.159 6.806 1.00 90.19 83 GLY A C 1
ATOM 674 O O . GLY A 1 83 ? -10.000 -7.931 5.847 1.00 90.19 83 GLY A O 1
ATOM 675 N N . LYS A 1 84 ? -11.225 -6.397 6.950 1.00 88.69 84 LYS A N 1
ATOM 676 C CA . LYS A 1 84 ? -12.332 -6.327 5.993 1.00 88.69 84 LYS A CA 1
ATOM 677 C C . LYS A 1 84 ? -12.283 -5.017 5.218 1.00 88.69 84 LYS A C 1
ATOM 679 O O . LYS A 1 84 ? -11.984 -3.960 5.765 1.00 88.69 84 LYS A O 1
ATOM 684 N N . SER A 1 85 ? -12.605 -5.088 3.934 1.00 86.06 85 SER A N 1
ATOM 685 C CA . SER A 1 85 ? -12.801 -3.912 3.103 1.00 86.06 85 SER A CA 1
ATOM 686 C C . SER A 1 85 ? -14.105 -3.221 3.484 1.00 86.06 85 SER A C 1
ATOM 688 O O . SER A 1 85 ? -15.173 -3.819 3.378 1.00 86.06 85 SER A O 1
ATOM 690 N N . ILE A 1 86 ? -14.020 -1.940 3.846 1.00 79.94 86 ILE A N 1
ATOM 691 C CA . ILE A 1 86 ? -15.192 -1.087 4.099 1.00 79.94 86 ILE A CA 1
ATOM 692 C C . ILE A 1 86 ? -16.056 -0.975 2.830 1.00 79.94 86 ILE A C 1
ATOM 694 O O . ILE A 1 86 ? -17.278 -1.011 2.907 1.00 79.94 86 ILE A O 1
ATOM 698 N N . PHE A 1 87 ? -15.413 -0.900 1.659 1.00 79.44 87 PHE A N 1
ATOM 699 C CA . PHE A 1 87 ? -16.079 -0.708 0.369 1.00 79.44 87 PHE A CA 1
ATOM 700 C C . PHE A 1 87 ? -16.749 -1.984 -0.157 1.00 79.44 87 PHE A C 1
ATOM 702 O O . PHE A 1 87 ? -17.908 -1.957 -0.552 1.00 79.44 87 PHE A O 1
ATOM 709 N N . TYR A 1 88 ? -16.029 -3.112 -0.163 1.00 82.75 88 TYR A N 1
ATOM 710 C CA . TYR A 1 88 ? -16.544 -4.379 -0.706 1.00 82.75 88 TYR A CA 1
ATOM 711 C C . TYR A 1 88 ? -17.275 -5.237 0.336 1.00 82.75 88 TYR A C 1
ATOM 713 O O . TYR A 1 88 ? -17.845 -6.260 -0.023 1.00 82.75 88 TYR A O 1
ATOM 721 N N . ARG A 1 89 ? -17.244 -4.849 1.621 1.00 82.19 89 ARG A N 1
ATOM 722 C CA . ARG A 1 89 ? -17.824 -5.601 2.752 1.00 82.19 89 ARG A CA 1
ATOM 723 C C . ARG A 1 89 ? -17.324 -7.049 2.853 1.00 82.19 89 ARG A C 1
ATOM 725 O O . ARG A 1 89 ? -17.999 -7.921 3.391 1.00 82.19 89 ARG A O 1
ATOM 732 N N . GLU A 1 90 ? -16.111 -7.291 2.373 1.00 87.81 90 GLU A N 1
ATOM 733 C CA . GLU A 1 90 ? -15.495 -8.613 2.281 1.00 87.81 90 GLU A CA 1
ATOM 734 C C . GLU A 1 90 ? -14.070 -8.592 2.845 1.00 87.81 90 GLU A C 1
ATOM 736 O O . GLU A 1 90 ? -13.439 -7.535 2.924 1.00 87.81 90 GLU A O 1
ATOM 741 N N . SER A 1 91 ? -13.544 -9.751 3.254 1.00 93.31 91 SER A N 1
ATOM 742 C CA . SER A 1 91 ? -12.157 -9.857 3.708 1.00 93.31 91 SER A CA 1
ATOM 743 C C . SER A 1 91 ? -11.179 -9.407 2.614 1.00 93.31 91 SER A C 1
ATOM 745 O O . SER A 1 91 ? -11.284 -9.798 1.447 1.00 93.31 91 SER A O 1
ATOM 747 N N . VAL A 1 92 ? -10.189 -8.597 2.993 1.00 93.00 92 VAL A N 1
ATOM 748 C CA . VAL A 1 92 ? -9.161 -8.114 2.058 1.00 93.00 92 VAL A CA 1
ATOM 749 C C . VAL A 1 92 ? -8.357 -9.286 1.485 1.00 93.00 92 VAL A C 1
ATOM 751 O O . VAL A 1 92 ? -7.972 -9.259 0.317 1.00 93.00 92 VAL A O 1
ATOM 754 N N . GLY A 1 93 ? -8.156 -10.346 2.275 1.00 93.62 93 GLY A N 1
ATOM 755 C CA . GLY A 1 93 ? -7.491 -11.572 1.836 1.00 93.62 93 GLY A CA 1
ATOM 756 C C . GLY A 1 93 ? -8.217 -12.279 0.688 1.00 93.62 93 GLY A C 1
ATOM 757 O O . GLY A 1 93 ? -7.566 -12.680 -0.279 1.00 93.62 93 GLY A O 1
ATOM 758 N N . THR A 1 94 ? -9.550 -12.383 0.743 1.00 93.56 94 THR A N 1
ATOM 759 C CA . THR A 1 94 ? -10.342 -12.969 -0.354 1.00 93.56 94 THR A CA 1
ATOM 760 C C . THR A 1 94 ? -10.216 -12.128 -1.618 1.00 93.56 94 THR A C 1
ATOM 762 O O . THR A 1 94 ? -9.833 -12.643 -2.668 1.00 93.56 94 THR A O 1
ATOM 765 N N . LEU A 1 95 ? -10.414 -10.812 -1.497 1.00 93.25 95 LEU A N 1
ATOM 766 C CA . LEU A 1 95 ? -10.311 -9.879 -2.623 1.00 93.25 95 LEU A CA 1
ATOM 767 C C . LEU A 1 95 ? -8.932 -9.928 -3.288 1.00 93.25 95 LEU A C 1
ATOM 769 O O . LEU A 1 95 ? -8.822 -9.904 -4.516 1.00 93.25 95 LEU A O 1
ATOM 773 N N . LEU A 1 96 ? -7.865 -10.013 -2.487 1.00 93.25 96 LEU A N 1
ATOM 774 C CA . LEU A 1 96 ? -6.509 -10.195 -2.993 1.00 93.25 96 LEU A CA 1
ATOM 775 C C . LEU A 1 96 ? -6.385 -11.509 -3.751 1.00 93.25 96 LEU A C 1
ATOM 777 O O . LEU A 1 96 ? -5.879 -11.502 -4.865 1.00 93.25 96 LEU A O 1
ATOM 781 N N . ARG A 1 97 ? -6.875 -12.621 -3.203 1.00 93.62 97 ARG A N 1
ATOM 782 C CA . ARG A 1 97 ? -6.789 -13.933 -3.857 1.00 93.62 97 ARG A CA 1
ATOM 783 C C . ARG A 1 97 ? -7.510 -13.968 -5.206 1.00 93.62 97 ARG A C 1
ATOM 785 O O . ARG A 1 97 ? -7.008 -14.584 -6.140 1.00 93.62 97 ARG A O 1
ATOM 792 N N . GLU A 1 98 ? -8.639 -13.282 -5.329 1.00 93.56 98 GLU A N 1
ATOM 793 C CA . GLU A 1 98 ? -9.403 -13.207 -6.579 1.00 93.56 98 GLU A CA 1
ATOM 794 C C . GLU A 1 98 ? -8.765 -12.297 -7.637 1.00 93.56 98 GLU A C 1
ATOM 796 O O . GLU A 1 98 ? -8.883 -12.534 -8.845 1.00 93.56 98 GLU A O 1
ATOM 801 N N . ARG A 1 99 ? -8.096 -11.224 -7.202 1.00 92.81 99 ARG A N 1
ATOM 802 C CA . ARG A 1 99 ? -7.512 -10.215 -8.101 1.00 92.81 99 ARG A CA 1
ATOM 803 C C . ARG A 1 99 ? -6.056 -10.502 -8.447 1.00 92.81 99 ARG A C 1
ATOM 805 O O . ARG A 1 99 ? -5.624 -10.192 -9.557 1.00 92.81 99 ARG A O 1
ATOM 812 N N . TYR A 1 100 ? -5.316 -11.124 -7.534 1.00 93.88 100 TYR A N 1
ATOM 813 C CA . TYR A 1 100 ? -3.885 -11.395 -7.657 1.00 93.88 100 TYR A CA 1
ATOM 814 C C . TYR A 1 100 ? -3.510 -12.119 -8.961 1.00 93.88 100 TYR A C 1
ATOM 816 O O . TYR A 1 100 ? -2.593 -11.643 -9.634 1.00 93.88 100 TYR A O 1
ATOM 824 N N . PRO A 1 101 ? -4.224 -13.175 -9.412 1.00 94.06 101 PRO A N 1
ATOM 825 C CA . PRO A 1 101 ? -3.889 -13.858 -10.662 1.00 94.06 101 PRO A CA 1
ATOM 826 C C . PRO A 1 101 ? -3.975 -12.949 -11.893 1.00 94.06 101 PRO A C 1
ATOM 828 O O . PRO A 1 101 ? -3.162 -13.072 -12.808 1.00 94.06 101 PRO A O 1
ATOM 831 N N . ARG A 1 102 ? -4.921 -11.999 -11.911 1.00 94.88 102 ARG A N 1
ATOM 832 C CA . ARG A 1 102 ? -5.083 -11.062 -13.033 1.00 94.88 102 ARG A CA 1
ATOM 833 C C . ARG A 1 102 ? -3.920 -10.079 -13.097 1.00 94.88 102 ARG A C 1
ATOM 835 O O . ARG A 1 102 ? -3.337 -9.892 -14.161 1.00 94.88 102 ARG A O 1
ATOM 842 N N . THR A 1 103 ? -3.543 -9.501 -11.957 1.00 94.31 103 THR A N 1
ATOM 843 C CA . THR A 1 103 ? -2.379 -8.606 -11.867 1.00 94.31 103 THR A CA 1
ATOM 844 C C . THR A 1 103 ? -1.094 -9.334 -12.240 1.00 94.31 103 THR A C 1
ATOM 846 O O . THR A 1 103 ? -0.267 -8.784 -12.963 1.00 94.31 103 THR A O 1
ATOM 849 N N . LEU A 1 104 ? -0.939 -10.588 -11.802 1.00 95.62 104 LEU A N 1
ATOM 850 C CA . LEU A 1 104 ? 0.213 -11.410 -12.156 1.00 95.62 104 LEU A CA 1
ATOM 851 C C . LEU A 1 104 ? 0.289 -11.639 -13.67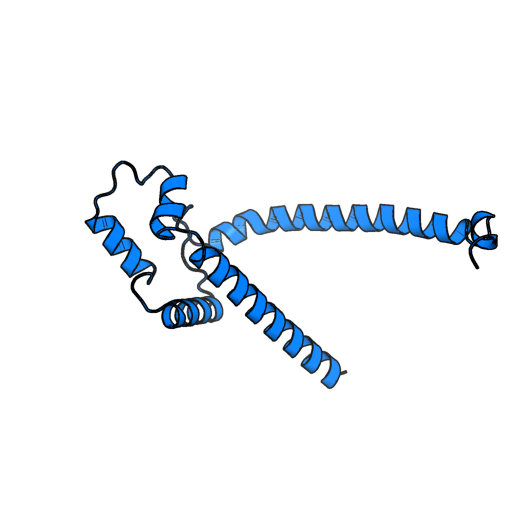0 1.00 95.62 104 LEU A C 1
ATOM 853 O O . LEU A 1 104 ? 1.354 -11.469 -14.257 1.00 95.62 104 LEU A O 1
ATOM 857 N N . HIS A 1 105 ? -0.838 -11.955 -14.311 1.00 95.62 105 HIS A N 1
ATOM 858 C CA . HIS A 1 105 ? -0.895 -12.142 -15.757 1.00 95.62 105 HIS A CA 1
ATOM 859 C C . HIS A 1 105 ? -0.487 -10.869 -16.518 1.00 95.62 105 HIS A C 1
ATOM 861 O O . HIS A 1 105 ? 0.385 -10.919 -17.385 1.00 95.62 105 HIS A O 1
ATOM 867 N N . LEU A 1 106 ? -1.039 -9.711 -16.138 1.00 95.94 106 LEU A N 1
ATOM 868 C CA . LEU A 1 106 ? -0.676 -8.413 -16.725 1.00 95.94 106 LEU A CA 1
ATOM 869 C C . LEU A 1 106 ? 0.797 -8.047 -16.485 1.00 95.94 106 LEU A C 1
ATOM 871 O O . LEU A 1 106 ? 1.457 -7.508 -17.376 1.00 95.94 106 LEU A O 1
ATOM 875 N N . GLY A 1 107 ? 1.324 -8.363 -15.300 1.00 95.69 107 GLY A N 1
ATOM 876 C CA . GLY A 1 107 ? 2.725 -8.148 -14.949 1.00 95.69 107 GLY A CA 1
ATOM 877 C C . GLY A 1 107 ? 3.667 -8.991 -15.807 1.00 95.69 107 GLY A C 1
ATOM 878 O O . GLY A 1 107 ? 4.631 -8.465 -16.359 1.00 95.69 107 GLY A O 1
ATOM 879 N N . ILE A 1 108 ? 3.356 -10.277 -15.987 1.00 97.12 108 ILE A N 1
ATOM 880 C CA . ILE A 1 108 ? 4.135 -11.180 -16.843 1.00 97.12 108 ILE A CA 1
ATOM 881 C C . ILE A 1 108 ? 4.120 -10.687 -18.292 1.00 97.12 108 ILE A C 1
ATOM 883 O O . ILE A 1 108 ? 5.180 -10.590 -18.907 1.00 97.12 108 ILE A O 1
ATOM 887 N N . MET A 1 109 ? 2.955 -10.303 -18.823 1.00 96.69 109 MET A N 1
ATOM 888 C CA . MET A 1 109 ? 2.861 -9.761 -20.184 1.00 96.69 109 MET A CA 1
ATOM 889 C C . MET A 1 109 ? 3.668 -8.469 -20.343 1.00 96.69 109 MET A C 1
ATOM 891 O O . MET A 1 109 ? 4.407 -8.321 -21.314 1.00 96.69 109 MET A O 1
ATOM 895 N N . SER A 1 110 ? 3.607 -7.571 -19.356 1.00 96.00 110 SER A N 1
ATOM 896 C CA . SER A 1 110 ? 4.428 -6.355 -19.338 1.00 96.00 110 SER A CA 1
ATOM 897 C C . SER A 1 110 ? 5.925 -6.664 -19.360 1.00 96.00 110 SER A C 1
ATOM 899 O O . SER A 1 110 ? 6.667 -6.019 -20.096 1.00 96.00 110 SER A O 1
ATOM 901 N N . ILE A 1 111 ? 6.380 -7.662 -18.594 1.00 96.94 111 ILE A N 1
ATOM 902 C CA . ILE A 1 111 ? 7.787 -8.088 -18.589 1.00 96.94 111 ILE A CA 1
ATOM 903 C C . ILE A 1 111 ? 8.188 -8.630 -19.960 1.00 96.94 111 ILE A C 1
ATOM 905 O O . ILE A 1 111 ? 9.230 -8.237 -20.475 1.00 96.94 111 ILE A O 1
ATOM 909 N N . VAL A 1 112 ? 7.366 -9.486 -20.572 1.00 97.56 112 VAL A N 1
ATOM 910 C CA . VAL A 1 112 ? 7.642 -10.044 -21.905 1.00 97.56 112 VAL A CA 1
ATOM 911 C C . VAL A 1 112 ? 7.782 -8.927 -22.936 1.00 97.56 112 VAL A C 1
ATOM 913 O O . VAL A 1 112 ? 8.782 -8.874 -23.648 1.00 97.56 112 VAL A O 1
ATOM 916 N N . VAL A 1 113 ? 6.830 -7.993 -22.975 1.00 96.88 113 VAL A N 1
ATOM 917 C CA . VAL A 1 113 ? 6.880 -6.847 -23.892 1.00 96.88 113 VAL A CA 1
ATOM 918 C C . VAL A 1 113 ? 8.111 -5.982 -23.623 1.00 96.88 113 VAL A C 1
ATOM 920 O O . VAL A 1 113 ? 8.814 -5.617 -24.562 1.00 96.88 113 VAL A O 1
ATOM 923 N N . ASN A 1 114 ? 8.420 -5.690 -22.356 1.00 96.88 114 ASN A N 1
ATOM 924 C CA . ASN A 1 114 ? 9.587 -4.891 -21.985 1.00 96.88 114 ASN A CA 1
ATOM 925 C C . ASN A 1 114 ? 10.898 -5.575 -22.397 1.00 96.88 114 ASN A C 1
ATOM 927 O O . ASN A 1 114 ? 11.778 -4.927 -22.946 1.00 96.88 114 ASN A O 1
ATOM 931 N N . ILE A 1 115 ? 11.013 -6.893 -22.229 1.00 97.12 115 ILE A N 1
ATOM 932 C CA . ILE A 1 115 ? 12.175 -7.656 -22.695 1.00 97.12 115 ILE A CA 1
ATOM 933 C C . ILE A 1 115 ? 12.292 -7.569 -24.219 1.00 97.12 115 ILE A C 1
ATOM 935 O O . ILE A 1 115 ? 13.361 -7.238 -24.724 1.00 97.12 115 ILE A O 1
ATOM 939 N N . VAL A 1 116 ? 11.210 -7.813 -24.962 1.00 96.94 116 VAL A N 1
ATOM 940 C CA . VAL A 1 116 ? 11.231 -7.780 -26.434 1.00 96.94 116 VAL A CA 1
ATOM 941 C C . VAL A 1 116 ? 11.617 -6.394 -26.947 1.00 96.94 116 VAL A C 1
ATOM 943 O O . VAL A 1 116 ? 12.528 -6.267 -27.768 1.00 96.94 116 VAL A O 1
ATOM 946 N N . VAL A 1 117 ? 10.966 -5.344 -26.446 1.00 96.19 117 VAL A N 1
ATOM 947 C CA . VAL A 1 117 ? 11.223 -3.962 -26.866 1.00 96.19 117 VAL A CA 1
ATOM 948 C C . VAL A 1 117 ? 12.596 -3.501 -26.386 1.00 96.19 117 VAL A C 1
ATOM 950 O O . VAL A 1 117 ? 13.381 -2.989 -27.179 1.00 96.19 117 VAL A O 1
ATOM 953 N N . GLY A 1 118 ? 12.918 -3.720 -25.113 1.00 95.38 118 GLY A N 1
ATOM 954 C CA . GLY A 1 118 ? 14.173 -3.311 -24.490 1.00 95.38 118 GLY A CA 1
ATOM 955 C C . GLY A 1 118 ? 15.391 -3.967 -25.133 1.00 95.38 118 GLY A C 1
ATOM 956 O O . GLY A 1 118 ? 16.367 -3.276 -25.418 1.00 95.38 118 GLY A O 1
ATOM 957 N N . ILE A 1 119 ? 15.324 -5.266 -25.448 1.00 94.94 119 ILE A N 1
ATOM 958 C CA . ILE A 1 119 ? 16.391 -5.957 -26.185 1.00 94.94 119 ILE A CA 1
ATOM 959 C C . ILE A 1 119 ? 16.478 -5.431 -27.619 1.00 94.94 119 ILE A C 1
ATOM 961 O O . ILE A 1 119 ? 17.579 -5.145 -28.080 1.00 94.94 119 ILE A O 1
ATOM 965 N N . SER A 1 120 ? 15.354 -5.257 -28.320 1.00 92.94 120 SER A N 1
ATOM 966 C CA . SER A 1 120 ? 15.364 -4.772 -29.710 1.00 92.94 120 SER A CA 1
ATOM 967 C C . SER A 1 120 ? 15.965 -3.368 -29.821 1.00 92.94 120 SER A C 1
ATOM 969 O O . SER A 1 120 ? 16.844 -3.122 -30.648 1.00 92.94 120 SER A O 1
ATOM 971 N N . VAL A 1 121 ? 15.534 -2.449 -28.952 1.00 92.81 121 VAL A N 1
ATOM 972 C CA . VAL A 1 121 ? 16.061 -1.080 -28.873 1.00 92.81 121 VAL A CA 1
ATOM 973 C C . VAL A 1 121 ? 17.522 -1.091 -28.427 1.00 92.81 121 VAL A C 1
ATOM 975 O O . VAL A 1 121 ? 18.347 -0.412 -29.038 1.00 92.81 121 VAL A O 1
ATOM 978 N N . GLY A 1 122 ? 17.867 -1.890 -27.414 1.00 91.06 122 GLY A N 1
ATOM 979 C CA . GLY A 1 122 ? 19.239 -2.037 -26.930 1.00 91.06 122 GLY A CA 1
ATOM 980 C C . GLY A 1 122 ? 20.192 -2.561 -28.007 1.00 91.06 122 GLY A C 1
ATOM 981 O O . GLY A 1 122 ? 21.293 -2.035 -28.162 1.00 91.06 122 GLY A O 1
ATOM 982 N N . LEU A 1 123 ? 19.754 -3.533 -28.811 1.00 90.50 123 LEU A N 1
ATOM 983 C CA . LEU A 1 123 ? 20.524 -4.075 -29.928 1.00 90.50 123 LEU A CA 1
ATOM 984 C C . LEU A 1 123 ? 20.690 -3.046 -31.051 1.00 90.50 123 LEU A C 1
ATOM 986 O O . LEU A 1 123 ? 21.798 -2.863 -31.548 1.00 90.50 123 LEU A O 1
ATOM 990 N N . LEU A 1 124 ? 19.625 -2.329 -31.425 1.00 86.19 124 LEU A N 1
ATOM 991 C CA . LEU A 1 124 ? 19.709 -1.246 -32.412 1.00 86.19 124 LEU A CA 1
ATOM 992 C C . LEU A 1 124 ? 20.666 -0.135 -31.963 1.00 86.19 124 LEU A C 1
ATOM 994 O O . LEU A 1 124 ? 21.444 0.361 -32.778 1.00 86.19 124 LEU A O 1
ATOM 998 N N . ALA A 1 125 ? 20.637 0.234 -30.682 1.00 84.31 125 ALA A N 1
ATOM 999 C CA . ALA A 1 125 ? 21.567 1.197 -30.104 1.00 84.31 125 ALA A CA 1
ATOM 1000 C C . ALA A 1 125 ? 23.013 0.671 -30.119 1.00 84.31 125 ALA A C 1
ATOM 1002 O O . ALA A 1 125 ? 23.926 1.413 -30.472 1.00 84.31 125 ALA 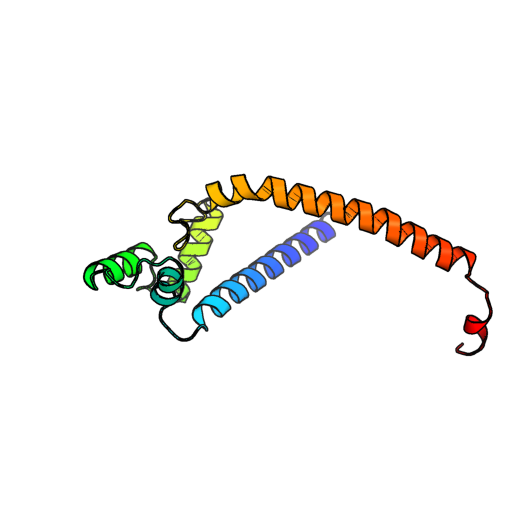A O 1
ATOM 1003 N N . ALA A 1 126 ? 23.225 -0.614 -29.816 1.00 82.50 126 ALA A N 1
ATOM 1004 C CA . ALA A 1 126 ? 24.544 -1.243 -29.846 1.00 82.50 126 ALA A CA 1
ATOM 1005 C C . ALA A 1 126 ? 25.129 -1.346 -31.266 1.00 82.50 126 ALA A C 1
ATOM 1007 O O . ALA A 1 126 ? 26.312 -1.082 -31.457 1.00 82.50 126 ALA A O 1
ATOM 1008 N N . VAL A 1 127 ? 24.310 -1.674 -32.270 1.00 79.62 127 VAL A N 1
ATOM 1009 C CA . VAL A 1 127 ? 24.731 -1.781 -33.681 1.00 79.62 127 VAL A CA 1
ATOM 1010 C C . VAL A 1 127 ? 24.946 -0.404 -34.322 1.00 79.62 127 VAL A C 1
ATOM 1012 O O . VAL A 1 127 ? 25.782 -0.255 -35.209 1.00 79.62 127 VAL A O 1
ATOM 1015 N N . ARG A 1 128 ? 24.209 0.624 -33.882 1.00 68.12 128 ARG A N 1
ATOM 1016 C CA . ARG A 1 128 ? 24.400 2.019 -34.324 1.00 68.12 128 ARG A CA 1
ATOM 1017 C C . ARG A 1 128 ? 25.428 2.783 -33.491 1.00 68.12 128 ARG A C 1
ATOM 1019 O O . ARG A 1 128 ? 25.661 3.961 -33.769 1.00 68.12 128 ARG A O 1
ATOM 1026 N N . ARG A 1 129 ? 26.058 2.129 -32.514 1.00 57.66 129 ARG A N 1
ATOM 1027 C CA . ARG A 1 129 ? 27.184 2.681 -31.764 1.00 57.66 129 ARG A CA 1
ATOM 1028 C C . ARG A 1 129 ? 28.305 2.982 -32.767 1.00 57.66 129 ARG A C 1
ATOM 1030 O O . ARG A 1 129 ? 28.737 2.079 -33.476 1.00 57.66 129 ARG A O 1
ATOM 1037 N N . ALA A 1 130 ? 28.709 4.255 -32.848 1.00 55.78 130 ALA A N 1
ATOM 1038 C CA . ALA A 1 130 ? 29.582 4.864 -33.868 1.00 55.78 130 ALA A CA 1
ATOM 1039 C C . ALA A 1 130 ? 28.942 5.372 -35.193 1.00 55.78 130 ALA A C 1
ATOM 1041 O O . ALA A 1 130 ? 29.652 5.519 -36.190 1.00 55.78 130 ALA A O 1
ATOM 1042 N N . ARG A 1 131 ? 27.643 5.730 -35.237 1.00 58.31 131 ARG A N 1
ATOM 1043 C CA . ARG A 1 131 ? 27.093 6.622 -36.293 1.00 58.31 131 ARG A CA 1
ATOM 1044 C C . ARG A 1 131 ? 26.885 8.066 -35.810 1.00 58.31 131 ARG A C 1
ATOM 1046 O O . ARG A 1 131 ? 26.751 8.331 -34.626 1.00 58.31 131 ARG A O 1
ATOM 1053 N N . TRP A 1 132 ? 26.895 8.978 -36.786 1.00 56.75 132 TRP A N 1
ATOM 1054 C CA . TRP A 1 132 ? 27.400 10.362 -36.755 1.00 56.75 132 TRP A CA 1
ATOM 1055 C C . TRP A 1 132 ? 26.921 11.391 -35.704 1.00 56.75 132 TRP A C 1
ATOM 1057 O O . TRP A 1 132 ? 27.682 12.339 -35.514 1.00 56.75 132 TRP A O 1
ATOM 1067 N N . PRO A 1 133 ? 25.786 11.292 -34.979 1.00 55.03 133 PRO A N 1
ATOM 1068 C CA . PRO A 1 133 ? 25.511 12.287 -33.932 1.00 55.03 133 PRO A CA 1
ATOM 1069 C C . PRO A 1 133 ? 26.477 12.197 -32.738 1.00 55.03 133 PRO A C 1
ATOM 1071 O O . PRO A 1 133 ? 26.653 13.173 -32.019 1.00 55.03 133 PRO A O 1
ATOM 1074 N N . ASP A 1 134 ? 27.148 11.052 -32.570 1.00 48.88 134 ASP A N 1
ATOM 1075 C CA . ASP A 1 134 ? 28.075 10.769 -31.463 1.00 48.88 134 ASP A CA 1
ATOM 1076 C C . ASP A 1 134 ? 29.381 11.595 -31.514 1.00 48.88 134 ASP A C 1
ATO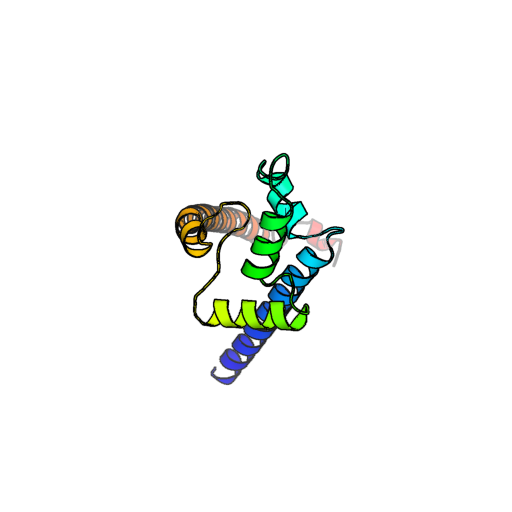M 1078 O O . ASP A 1 134 ? 30.150 11.601 -30.562 1.00 48.88 134 ASP A O 1
ATOM 1082 N N . LYS A 1 135 ? 29.654 12.312 -32.617 1.00 55.72 135 LYS A N 1
ATOM 1083 C CA . LYS A 1 135 ? 30.890 13.097 -32.814 1.00 55.72 135 LYS A CA 1
ATOM 1084 C C . LYS A 1 135 ? 30.743 14.610 -32.613 1.00 55.72 135 LYS A C 1
ATOM 1086 O O . LYS A 1 135 ? 31.724 15.323 -32.783 1.00 55.72 135 LYS A O 1
ATOM 1091 N N . LEU A 1 136 ? 29.538 15.105 -32.315 1.00 53.94 136 LEU A N 1
ATOM 1092 C CA . LEU A 1 136 ? 29.275 16.546 -32.154 1.00 53.94 136 LEU A CA 1
ATOM 1093 C C . LEU A 1 136 ? 29.090 16.989 -30.694 1.00 53.94 136 LEU A C 1
ATOM 1095 O O . LEU A 1 136 ? 29.039 18.188 -30.443 1.00 53.94 136 LEU A O 1
ATOM 1099 N N . ILE A 1 137 ? 28.961 16.051 -29.747 1.00 62.62 137 ILE A N 1
ATOM 1100 C CA . ILE A 1 137 ? 28.617 16.353 -28.341 1.00 62.62 137 ILE A CA 1
ATOM 1101 C C . ILE A 1 137 ? 29.669 15.817 -27.341 1.00 62.62 137 ILE A C 1
ATOM 1103 O O . ILE A 1 137 ? 29.626 16.177 -26.168 1.00 62.62 137 ILE A O 1
ATOM 1107 N N . THR A 1 138 ? 30.638 15.007 -27.788 1.00 50.28 138 THR A N 1
ATOM 1108 C CA . THR A 1 138 ? 31.854 14.668 -27.013 1.00 50.28 138 THR A CA 1
ATOM 1109 C C . THR A 1 138 ? 33.035 15.429 -27.585 1.00 50.28 138 THR A C 1
ATOM 1111 O O . THR A 1 138 ? 33.825 15.970 -26.784 1.00 50.28 138 THR A O 1
#

Radius of gyration: 23.85 Å; Cα contacts (8 Å, |Δi|>4): 42; chains: 1; bounding box: 62×30×56 Å

Secondary structure (DSSP, 8-state):
-HHHHHHHHHHHHHHHHHHHHHHHHHHHHSSS-HHHHHHHHTT-GGG--HHHHHHHHHHTTTTS-HHHHHHHHHHHHHTT---B-TTTSSBHHHHHHHHHHHHHHHHHHHHHHHHHHHHHHHHHHHHTTTSGGGGS--

Mean predicted aligned error: 8.99 Å